Protein AF-A0A2P7QHC6-F1 (afdb_monomer)

Mean predicted aligned error: 13.93 Å

Structure (mmCIF, N/CA/C/O backbone):
data_AF-A0A2P7QHC6-F1
#
_entry.id   AF-A0A2P7QHC6-F1
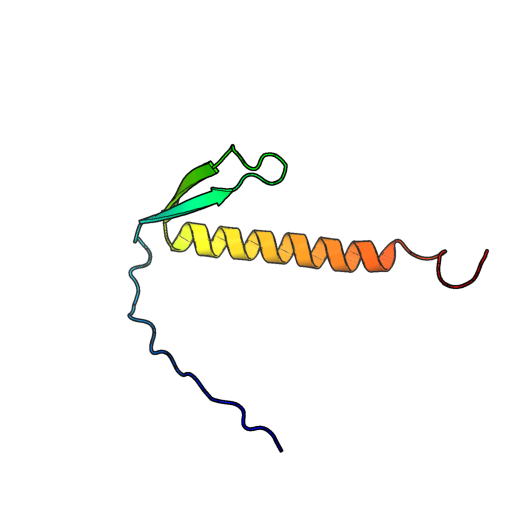#
loop_
_atom_site.group_PDB
_atom_site.id
_atom_site.type_symbol
_atom_site.label_atom_id
_atom_site.label_alt_id
_atom_site.label_comp_id
_atom_site.label_asym_id
_atom_site.label_entity_id
_atom_site.label_seq_id
_atom_site.pdbx_PDB_ins_code
_atom_site.Cartn_x
_atom_site.Cartn_y
_atom_site.Cartn_z
_atom_site.occupancy
_atom_site.B_iso_or_equiv
_atom_site.auth_seq_id
_atom_site.auth_comp_id
_atom_site.auth_asym_id
_atom_site.auth_atom_id
_atom_site.pdbx_PDB_model_num
ATOM 1 N N . MET A 1 1 ? 25.445 -19.059 23.175 1.00 46.28 1 MET A N 1
ATOM 2 C CA . MET A 1 1 ? 25.270 -17.680 22.662 1.00 46.28 1 MET A CA 1
ATOM 3 C C . MET A 1 1 ? 24.927 -17.783 21.178 1.00 46.28 1 MET A C 1
ATOM 5 O O . MET A 1 1 ? 25.668 -18.496 20.512 1.00 46.28 1 MET A O 1
ATOM 9 N N . PRO A 1 2 ? 23.831 -17.203 20.648 1.00 55.31 2 PRO A N 1
ATOM 10 C CA . PRO A 1 2 ? 23.536 -17.276 19.219 1.00 55.31 2 PRO A CA 1
ATOM 11 C C . PRO A 1 2 ? 24.125 -16.076 18.460 1.00 55.31 2 PRO A C 1
ATOM 13 O O . PRO A 1 2 ? 24.094 -14.943 18.938 1.00 55.31 2 PRO A O 1
ATOM 16 N N . ALA A 1 3 ? 24.692 -16.368 17.291 1.00 51.72 3 ALA A N 1
ATOM 17 C CA . ALA A 1 3 ?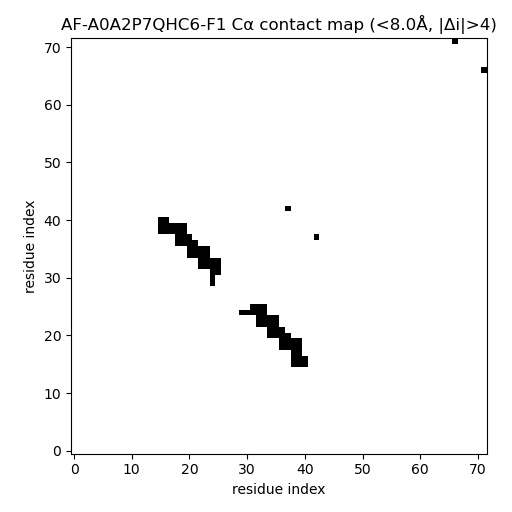 25.349 -15.436 16.386 1.00 51.72 3 ALA A CA 1
ATOM 18 C C . ALA A 1 3 ? 24.329 -14.680 15.516 1.00 51.72 3 ALA A C 1
ATOM 20 O O . ALA A 1 3 ? 23.429 -15.291 14.939 1.00 51.72 3 ALA A O 1
ATOM 21 N N . PHE A 1 4 ? 24.492 -13.361 15.392 1.00 53.34 4 PHE A N 1
ATOM 22 C CA . PHE A 1 4 ? 23.772 -12.543 14.417 1.00 53.34 4 PHE A CA 1
ATOM 23 C C . PHE A 1 4 ? 24.498 -12.633 13.073 1.00 53.34 4 PHE A C 1
ATOM 25 O O . PHE A 1 4 ? 25.607 -12.130 12.924 1.00 53.34 4 PHE A O 1
ATOM 32 N N . ALA A 1 5 ? 23.884 -13.300 12.099 1.00 52.25 5 ALA A N 1
ATOM 33 C CA . ALA A 1 5 ? 24.369 -13.311 10.727 1.00 52.25 5 ALA A CA 1
ATOM 34 C C . ALA A 1 5 ? 24.091 -11.948 10.068 1.00 52.25 5 ALA A C 1
ATOM 36 O O . ALA A 1 5 ? 22.949 -11.631 9.728 1.00 52.25 5 ALA A O 1
ATOM 37 N N . GLU A 1 6 ? 25.139 -11.149 9.864 1.00 58.69 6 GLU A N 1
ATOM 38 C CA . GLU A 1 6 ? 25.116 -10.012 8.943 1.00 58.69 6 GLU A CA 1
ATOM 39 C C . GLU A 1 6 ? 24.954 -10.525 7.511 1.00 58.69 6 GLU A C 1
ATOM 41 O O . GLU A 1 6 ? 25.873 -11.067 6.904 1.00 58.69 6 GLU A O 1
ATOM 46 N N . SER A 1 7 ? 23.759 -10.349 6.954 1.00 46.53 7 SER A N 1
ATOM 47 C CA . SER A 1 7 ? 23.511 -10.562 5.528 1.00 46.53 7 SER A CA 1
ATOM 48 C C . SER A 1 7 ? 23.513 -9.209 4.829 1.00 46.53 7 SER A C 1
ATOM 50 O O . SER A 1 7 ? 22.467 -8.630 4.531 1.00 46.53 7 SER A O 1
ATOM 52 N N . GLY A 1 8 ? 24.714 -8.680 4.600 1.00 54.88 8 GLY A N 1
ATOM 53 C CA . GLY A 1 8 ? 24.942 -7.520 3.748 1.00 54.88 8 GLY A CA 1
ATOM 54 C C . GLY A 1 8 ? 24.646 -7.862 2.288 1.00 54.88 8 GLY A C 1
ATOM 55 O O . GLY A 1 8 ? 25.546 -8.166 1.514 1.00 54.88 8 GLY A O 1
ATOM 56 N N . SER A 1 9 ? 23.374 -7.827 1.891 1.00 44.62 9 SER A N 1
ATOM 57 C CA . SER A 1 9 ? 23.000 -7.907 0.479 1.00 44.62 9 SER A CA 1
ATOM 58 C C . SER A 1 9 ? 23.216 -6.545 -0.177 1.00 44.62 9 SER A C 1
ATOM 60 O O . SER A 1 9 ? 22.412 -5.623 -0.006 1.00 44.62 9 SER A O 1
ATOM 62 N N . VAL A 1 10 ? 24.306 -6.430 -0.937 1.00 51.09 10 VAL A N 1
ATOM 63 C CA . VAL A 1 10 ? 24.569 -5.325 -1.866 1.00 51.09 10 VAL A CA 1
ATOM 64 C C . VAL A 1 10 ? 23.369 -5.205 -2.806 1.00 51.09 10 VAL A C 1
ATOM 66 O O . VAL A 1 10 ? 23.113 -6.072 -3.641 1.00 51.09 10 VAL A O 1
ATOM 69 N N . LYS A 1 11 ? 22.573 -4.148 -2.624 1.00 55.44 11 LYS A N 1
ATOM 70 C CA . LYS A 1 11 ? 21.423 -3.858 -3.483 1.00 55.44 11 LYS A CA 1
ATOM 71 C C . LYS A 1 11 ? 21.973 -3.24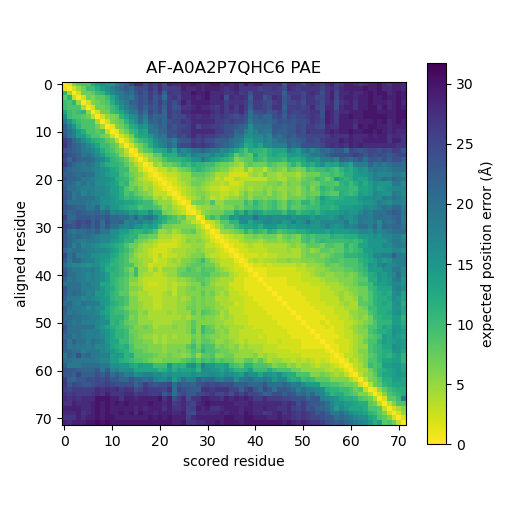3 -4.769 1.00 55.44 11 LYS A C 1
ATOM 73 O O . LYS A 1 11 ? 22.655 -2.224 -4.663 1.00 55.44 11 LYS A O 1
ATOM 78 N N . PRO A 1 12 ? 21.681 -3.794 -5.960 1.00 52.34 12 PRO A N 1
ATOM 79 C CA . PRO A 1 12 ? 22.001 -3.092 -7.194 1.00 52.34 12 PRO A CA 1
ATOM 80 C C . PRO A 1 12 ? 21.326 -1.720 -7.137 1.00 52.34 12 PRO A C 1
ATOM 82 O O . PRO A 1 12 ? 20.171 -1.632 -6.704 1.00 52.34 12 PRO A O 1
ATOM 85 N N . THR A 1 13 ? 22.058 -0.667 -7.516 1.00 58.81 13 THR A N 1
ATOM 86 C CA . THR A 1 13 ? 21.516 0.671 -7.789 1.00 58.81 13 THR A CA 1
ATOM 87 C C . THR A 1 13 ? 20.307 0.479 -8.690 1.00 58.81 13 THR A C 1
ATOM 89 O O . THR A 1 13 ? 20.437 0.142 -9.860 1.00 58.81 13 THR A O 1
ATOM 92 N N . LYS A 1 14 ? 19.119 0.523 -8.086 1.00 57.25 14 LYS A N 1
ATOM 93 C CA . LYS A 1 14 ? 17.877 0.125 -8.736 1.00 57.25 14 LYS A CA 1
ATOM 94 C C . LYS A 1 14 ? 17.220 1.401 -9.192 1.00 57.25 14 LYS A C 1
ATOM 96 O O . LYS A 1 14 ? 16.779 2.181 -8.346 1.00 57.25 14 LYS A O 1
ATOM 101 N N . ASP A 1 15 ? 17.220 1.598 -10.502 1.00 60.06 15 ASP A N 1
ATOM 102 C CA . ASP A 1 15 ? 16.742 2.804 -11.154 1.00 60.06 15 ASP A CA 1
ATOM 103 C C . ASP A 1 15 ? 15.423 3.283 -10.526 1.00 60.06 15 ASP A C 1
ATOM 105 O O . ASP A 1 15 ? 14.469 2.501 -10.397 1.00 60.06 15 ASP A O 1
ATOM 109 N N . PRO A 1 16 ? 15.344 4.557 -10.107 1.00 61.41 16 PRO A N 1
ATOM 110 C CA . PRO A 1 16 ? 14.195 5.092 -9.373 1.00 61.41 16 PRO A CA 1
ATOM 111 C C . PRO A 1 16 ? 12.887 5.042 -10.181 1.00 61.41 16 PRO A C 1
ATOM 113 O O . PRO A 1 16 ? 11.799 5.076 -9.603 1.00 61.41 16 PRO A O 1
ATOM 116 N N . ASN A 1 17 ? 12.994 4.880 -11.504 1.00 66.44 17 ASN A N 1
ATOM 117 C CA . ASN A 1 17 ? 11.881 4.841 -12.449 1.00 66.44 17 ASN A CA 1
ATOM 118 C C . ASN A 1 17 ? 11.414 3.427 -12.819 1.00 66.44 17 ASN A C 1
ATOM 120 O O . ASN A 1 17 ? 10.511 3.285 -13.640 1.00 66.44 17 ASN A O 1
ATOM 124 N N . GLN A 1 18 ? 11.988 2.368 -12.239 1.00 71.81 18 GLN A N 1
ATOM 125 C CA . GLN A 1 18 ? 11.522 1.022 -12.556 1.00 71.81 18 GLN A CA 1
ATOM 126 C C . GLN A 1 18 ? 10.081 0.826 -12.064 1.00 71.81 18 GLN A C 1
ATOM 128 O O . GLN A 1 18 ? 9.797 0.958 -10.869 1.00 71.81 18 GLN A O 1
ATOM 133 N N . VAL A 1 19 ? 9.176 0.502 -12.990 1.00 79.06 19 VAL A N 1
ATOM 134 C CA . VAL A 1 19 ? 7.790 0.132 -12.684 1.00 79.06 19 VAL A CA 1
ATOM 135 C C . VAL A 1 19 ? 7.783 -1.275 -12.096 1.00 79.06 19 VAL A C 1
ATOM 137 O O . VAL A 1 19 ? 8.276 -2.224 -12.702 1.00 79.06 19 VAL A O 1
ATOM 140 N N . VAL A 1 20 ? 7.242 -1.404 -10.889 1.00 82.19 20 VAL A N 1
ATOM 141 C CA . VAL A 1 20 ? 7.090 -2.658 -10.158 1.00 82.19 20 VAL A CA 1
ATOM 142 C C . VAL A 1 20 ? 5.598 -2.963 -10.068 1.00 82.19 20 VAL A C 1
ATOM 144 O O . VAL A 1 20 ? 4.827 -2.192 -9.496 1.00 82.19 20 VAL A O 1
ATOM 147 N N . CYS A 1 21 ? 5.198 -4.086 -10.662 1.00 85.50 21 CYS A N 1
ATOM 148 C CA . CYS A 1 21 ? 3.837 -4.601 -10.589 1.00 85.50 21 CYS A CA 1
ATOM 149 C C . CYS A 1 21 ? 3.734 -5.648 -9.480 1.00 85.50 21 CYS A C 1
ATOM 151 O O . CYS A 1 21 ? 4.269 -6.747 -9.628 1.00 85.50 21 CYS A O 1
ATOM 153 N N . GLU A 1 22 ? 3.021 -5.331 -8.402 1.00 81.44 22 GLU A N 1
ATOM 154 C CA . GLU A 1 22 ? 2.769 -6.248 -7.287 1.00 81.44 22 GLU A CA 1
ATOM 155 C C . GLU A 1 22 ? 1.299 -6.707 -7.305 1.00 81.44 22 GLU A C 1
ATOM 157 O O . GLU A 1 22 ? 0.389 -5.968 -7.694 1.00 81.44 22 GLU A O 1
ATOM 162 N N . LYS A 1 23 ? 1.059 -7.972 -6.940 1.00 84.62 23 LYS A N 1
ATOM 163 C CA . LYS A 1 23 ? -0.290 -8.517 -6.741 1.00 84.62 23 LYS A CA 1
ATOM 164 C C . LYS A 1 23 ? -0.683 -8.245 -5.292 1.00 84.62 23 LYS A C 1
ATOM 166 O O . LYS A 1 23 ? -0.135 -8.875 -4.395 1.00 84.62 23 LYS A O 1
ATOM 171 N N . GLN A 1 24 ? -1.601 -7.313 -5.072 1.00 81.44 24 GLN A N 1
ATOM 172 C CA . GLN A 1 24 ? -2.170 -7.045 -3.758 1.00 81.44 24 GLN A CA 1
ATOM 173 C C . GLN A 1 24 ? -3.455 -7.856 -3.591 1.00 81.44 24 GLN A C 1
ATOM 175 O O . GLN A 1 24 ? -4.414 -7.702 -4.353 1.00 81.44 24 GLN A O 1
ATOM 180 N N . GLU A 1 25 ? -3.460 -8.744 -2.601 1.00 80.81 25 GLU A N 1
ATOM 181 C CA . GLU A 1 25 ? -4.679 -9.407 -2.150 1.00 80.81 25 GLU A CA 1
ATOM 182 C C . GLU A 1 25 ? -5.523 -8.389 -1.376 1.00 80.81 25 GLU A C 1
ATOM 184 O O . GLU A 1 25 ? -5.023 -7.701 -0.484 1.00 80.81 25 GLU A O 1
ATOM 189 N N . VAL A 1 26 ? -6.794 -8.234 -1.749 1.00 78.62 26 VAL A N 1
ATOM 190 C CA . VAL A 1 26 ? -7.686 -7.301 -1.059 1.00 78.62 26 VAL A CA 1
ATOM 191 C C . VAL A 1 26 ? -8.126 -7.936 0.259 1.00 78.62 26 VAL A C 1
ATOM 193 O O . VAL A 1 26 ? -8.806 -8.965 0.273 1.00 78.62 26 VAL A O 1
ATOM 196 N N . LEU A 1 27 ? -7.762 -7.304 1.378 1.00 77.31 27 LEU A N 1
ATOM 197 C CA . LEU A 1 27 ? -8.200 -7.721 2.710 1.00 77.31 27 LEU A CA 1
ATOM 198 C C . LEU A 1 27 ? -9.737 -7.761 2.759 1.00 77.31 27 LEU A C 1
ATOM 200 O O . LEU A 1 27 ? -10.399 -6.752 2.530 1.00 77.31 27 LEU A O 1
ATOM 204 N N . GLY A 1 28 ? -10.298 -8.942 3.030 1.00 73.00 28 GLY A N 1
ATOM 205 C CA . GLY A 1 28 ? -11.747 -9.179 3.087 1.00 73.00 28 GLY A CA 1
ATOM 206 C C . GLY A 1 28 ? -12.321 -10.008 1.933 1.00 73.00 28 GLY A C 1
ATOM 207 O O . GLY A 1 28 ? -13.451 -10.473 2.041 1.00 73.00 28 GLY A O 1
ATOM 208 N N . SER A 1 29 ? -11.563 -10.269 0.861 1.00 74.19 29 SER A N 1
ATOM 209 C CA . SER A 1 29 ? -11.982 -11.206 -0.188 1.00 74.19 29 SER A CA 1
ATOM 210 C C . SER A 1 29 ? -10.784 -11.940 -0.787 1.00 74.19 29 SER A C 1
ATOM 212 O O . SER A 1 29 ? -10.056 -11.401 -1.615 1.00 74.19 29 SER A O 1
ATOM 214 N N . ARG A 1 30 ? -10.612 -13.209 -0.394 1.00 69.31 30 ARG A N 1
ATOM 215 C CA . ARG A 1 30 ? -9.525 -14.102 -0.851 1.00 69.31 30 ARG A CA 1
ATOM 216 C C . ARG A 1 30 ? -9.479 -14.320 -2.372 1.00 69.31 30 ARG A C 1
ATOM 218 O O . ARG A 1 30 ? -8.461 -14.763 -2.886 1.00 69.31 30 ARG A O 1
ATOM 225 N N . LEU A 1 31 ? -10.569 -14.043 -3.096 1.00 78.69 31 LEU A N 1
ATOM 226 C CA . LEU A 1 31 ? -10.618 -14.149 -4.563 1.00 78.69 31 LEU A CA 1
ATOM 227 C C . LEU A 1 31 ? -10.260 -12.836 -5.273 1.00 78.69 31 LEU A C 1
ATOM 229 O O . LEU A 1 31 ? -9.901 -12.851 -6.450 1.00 78.69 31 LEU A O 1
ATOM 233 N N . ALA A 1 32 ? -10.365 -11.696 -4.590 1.00 74.31 32 ALA A N 1
ATOM 234 C CA . ALA A 1 32 ? -10.118 -10.398 -5.195 1.00 74.31 32 ALA A CA 1
ATOM 235 C C . ALA A 1 32 ? -8.624 -10.060 -5.119 1.00 74.31 32 ALA A C 1
ATOM 237 O O . ALA A 1 32 ? -8.160 -9.378 -4.207 1.00 74.31 32 ALA A O 1
ATOM 238 N N . VAL A 1 33 ? -7.862 -10.527 -6.108 1.00 81.00 33 VAL A N 1
ATOM 239 C CA . VAL A 1 33 ? -6.458 -10.136 -6.289 1.00 81.00 33 VAL A CA 1
ATOM 240 C C . VAL A 1 33 ? -6.392 -8.978 -7.277 1.00 81.00 33 VAL A C 1
ATOM 242 O O . VAL A 1 33 ? -6.799 -9.110 -8.432 1.00 81.00 33 VAL A O 1
ATOM 245 N N . ARG A 1 34 ? -5.854 -7.836 -6.846 1.00 83.19 34 ARG A N 1
ATOM 246 C CA . ARG A 1 34 ? -5.618 -6.677 -7.714 1.00 83.19 34 ARG A CA 1
ATOM 247 C C . ARG A 1 34 ? -4.146 -6.608 -8.093 1.00 83.19 34 ARG A C 1
ATOM 249 O O . ARG A 1 34 ? -3.263 -6.806 -7.266 1.00 83.19 34 ARG A O 1
ATOM 256 N N . ARG A 1 35 ? -3.865 -6.336 -9.367 1.00 84.38 35 ARG A N 1
ATOM 257 C CA . ARG A 1 35 ? -2.504 -6.068 -9.851 1.00 84.38 35 ARG A CA 1
ATOM 258 C C . ARG A 1 35 ? -2.295 -4.564 -9.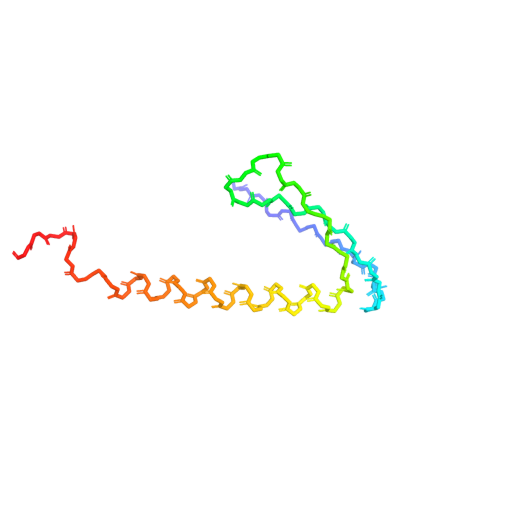857 1.00 84.38 35 ARG A C 1
ATOM 260 O O . ARG A 1 35 ? -2.993 -3.868 -10.586 1.00 84.38 35 ARG A O 1
ATOM 267 N N . VAL A 1 36 ? -1.345 -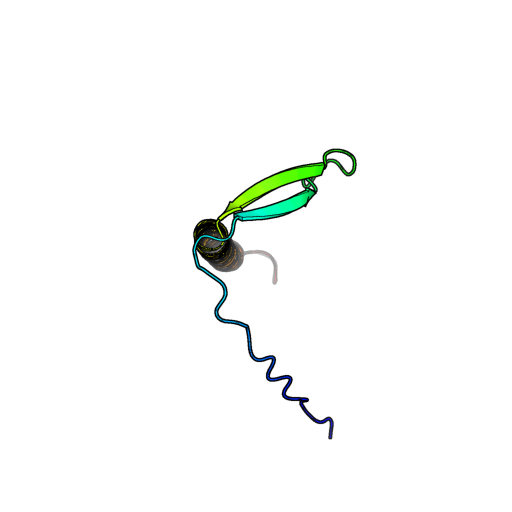4.082 -9.066 1.00 84.56 36 VAL A N 1
ATOM 268 C CA . VAL A 1 36 ? -1.018 -2.658 -8.973 1.00 84.56 36 VAL A CA 1
ATOM 269 C C . VAL A 1 36 ? 0.391 -2.463 -9.511 1.00 84.56 36 VAL A C 1
ATOM 271 O O . VAL A 1 36 ? 1.351 -3.022 -8.984 1.00 84.56 36 VAL A O 1
ATOM 274 N N . CYS A 1 37 ? 0.501 -1.707 -10.599 1.00 84.69 37 CYS A N 1
ATOM 275 C CA . CYS A 1 37 ? 1.770 -1.338 -11.212 1.00 84.69 37 CYS A CA 1
ATOM 276 C C . CYS A 1 37 ? 2.085 0.111 -10.861 1.00 84.69 37 CYS A C 1
ATOM 278 O O . CYS A 1 37 ? 1.355 1.012 -11.263 1.00 84.69 37 CYS A O 1
ATOM 280 N N . MET A 1 38 ? 3.166 0.328 -10.118 1.00 83.50 38 MET A N 1
ATOM 281 C CA . MET A 1 38 ? 3.624 1.658 -9.709 1.00 83.50 38 MET A CA 1
ATOM 282 C C . MET A 1 38 ? 5.143 1.746 -9.818 1.00 83.50 38 MET A C 1
ATOM 284 O O . MET A 1 38 ? 5.836 0.728 -9.835 1.00 83.50 38 MET A O 1
ATOM 288 N N . THR A 1 39 ? 5.688 2.957 -9.907 1.00 87.81 39 THR A N 1
ATOM 289 C CA . THR A 1 39 ? 7.146 3.142 -9.914 1.00 87.81 39 THR A CA 1
ATOM 290 C C . THR A 1 39 ? 7.740 2.827 -8.547 1.00 87.81 39 THR A C 1
ATOM 292 O O . THR A 1 39 ? 7.078 2.906 -7.511 1.00 87.81 39 THR A O 1
ATOM 295 N N . ARG A 1 40 ? 9.029 2.487 -8.517 1.00 83.88 40 ARG A N 1
ATOM 296 C CA . ARG A 1 40 ? 9.757 2.249 -7.267 1.00 83.88 40 ARG A CA 1
ATOM 297 C C . ARG A 1 40 ? 9.712 3.456 -6.323 1.00 83.88 40 ARG A C 1
ATOM 299 O O . ARG A 1 40 ? 9.597 3.260 -5.114 1.00 83.88 40 ARG A O 1
ATOM 306 N N . ALA A 1 41 ? 9.777 4.672 -6.872 1.00 83.56 41 ALA A N 1
ATOM 307 C CA . ALA A 1 41 ? 9.604 5.911 -6.116 1.00 83.56 41 ALA A CA 1
ATOM 308 C C . ALA A 1 41 ? 8.216 5.984 -5.455 1.00 83.56 41 ALA A C 1
ATOM 310 O O . ALA A 1 41 ? 8.129 6.143 -4.237 1.00 83.56 41 ALA A O 1
ATOM 311 N N . GLN A 1 42 ? 7.151 5.728 -6.223 1.00 85.81 42 GLN A N 1
ATOM 312 C CA . GLN A 1 42 ? 5.781 5.718 -5.701 1.00 85.81 42 GLN A CA 1
ATOM 313 C C . GLN A 1 42 ? 5.582 4.651 -4.619 1.00 85.81 42 GLN A C 1
ATOM 315 O O . GLN A 1 42 ? 5.012 4.940 -3.570 1.00 85.81 42 GLN A O 1
ATOM 320 N N . TRP A 1 43 ? 6.125 3.444 -4.802 1.00 88.19 43 TRP A N 1
ATOM 321 C CA . TRP A 1 43 ? 6.089 2.409 -3.765 1.00 88.19 43 TRP A CA 1
ATOM 322 C C . TRP A 1 43 ? 6.811 2.831 -2.479 1.00 88.19 43 TRP A C 1
ATOM 324 O O . TRP A 1 43 ? 6.369 2.502 -1.379 1.00 88.19 43 TRP A O 1
ATOM 334 N N . ALA A 1 44 ? 7.929 3.553 -2.583 1.00 87.94 44 ALA A N 1
ATOM 335 C CA . ALA A 1 44 ? 8.667 4.032 -1.417 1.00 87.94 44 ALA A CA 1
ATOM 336 C C . ALA A 1 44 ? 7.917 5.139 -0.659 1.00 87.94 44 ALA A C 1
ATOM 338 O O . ALA A 1 44 ? 7.981 5.195 0.570 1.00 87.94 44 ALA A O 1
ATOM 339 N N . GLU A 1 45 ? 7.219 6.018 -1.375 1.00 90.06 45 GLU A N 1
ATOM 340 C CA . GLU A 1 45 ? 6.327 7.024 -0.792 1.00 90.06 45 GLU A CA 1
ATOM 341 C C . GLU A 1 45 ? 5.117 6.373 -0.124 1.00 90.06 45 GLU A C 1
ATOM 343 O O . GLU A 1 45 ? 4.868 6.632 1.052 1.00 90.06 45 GLU A O 1
ATOM 348 N N . GLN A 1 46 ? 4.443 5.449 -0.813 1.00 89.25 46 GLN A N 1
ATOM 349 C CA . GLN A 1 46 ? 3.288 4.738 -0.272 1.00 89.25 46 GLN A CA 1
ATOM 350 C C . GLN A 1 46 ? 3.647 3.977 1.008 1.00 89.25 46 GLN A C 1
ATOM 352 O O . GLN A 1 46 ? 3.014 4.187 2.038 1.00 89.25 46 GLN A O 1
ATOM 357 N N . ARG A 1 47 ? 4.748 3.213 1.015 1.00 89.19 47 ARG A N 1
ATOM 358 C CA . ARG A 1 47 ? 5.216 2.518 2.229 1.00 89.19 47 ARG A CA 1
ATOM 359 C C . ARG A 1 47 ? 5.648 3.456 3.355 1.00 89.19 47 ARG A C 1
ATOM 361 O O . ARG A 1 47 ? 5.737 3.021 4.502 1.00 89.19 47 ARG A O 1
ATOM 368 N N . ARG A 1 48 ? 6.047 4.698 3.061 1.00 90.75 48 ARG A N 1
ATOM 369 C CA . ARG A 1 48 ? 6.313 5.698 4.110 1.00 90.75 48 ARG A CA 1
ATOM 370 C C . ARG A 1 48 ? 4.993 6.146 4.727 1.00 90.75 48 ARG A C 1
ATOM 372 O O . ARG A 1 48 ? 4.808 5.920 5.915 1.00 90.75 48 ARG A O 1
ATOM 379 N N . ALA A 1 49 ? 4.057 6.607 3.900 1.00 92.31 49 ALA A N 1
ATOM 380 C CA . ALA A 1 49 ? 2.733 7.028 4.348 1.00 92.31 49 ALA A CA 1
ATOM 381 C C . ALA A 1 49 ? 2.002 5.930 5.142 1.00 92.31 49 ALA A C 1
ATOM 383 O O . ALA A 1 49 ? 1.474 6.196 6.217 1.00 92.31 49 ALA A O 1
ATOM 384 N N . GLU A 1 50 ? 2.023 4.680 4.671 1.00 90.19 50 GLU A N 1
ATOM 385 C CA . GLU A 1 50 ? 1.423 3.548 5.389 1.00 90.19 50 GLU A CA 1
ATOM 386 C C . GLU A 1 50 ? 2.065 3.323 6.763 1.00 90.19 50 GLU A C 1
ATOM 388 O O . GLU A 1 50 ? 1.357 3.094 7.743 1.00 90.19 50 GLU A O 1
ATOM 393 N N . ARG A 1 51 ? 3.397 3.427 6.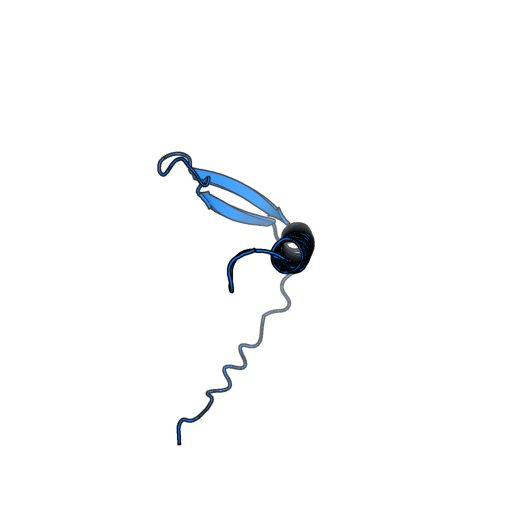868 1.00 90.25 51 ARG A N 1
ATOM 394 C CA . ARG A 1 51 ? 4.095 3.306 8.156 1.00 90.25 51 ARG A CA 1
ATOM 395 C C . ARG A 1 51 ? 3.712 4.423 9.115 1.00 90.25 51 ARG A C 1
ATOM 397 O O . ARG A 1 51 ? 3.481 4.129 10.283 1.00 90.25 51 ARG A O 1
ATOM 404 N N . ASP A 1 52 ? 3.613 5.659 8.637 1.00 92.50 52 ASP A N 1
ATOM 405 C CA . ASP A 1 52 ? 3.201 6.800 9.459 1.00 92.50 52 ASP A CA 1
ATOM 406 C C . ASP A 1 52 ? 1.754 6.644 9.945 1.00 92.50 52 ASP A C 1
ATOM 408 O O . ASP A 1 52 ? 1.464 6.851 11.124 1.00 92.50 52 ASP A O 1
ATOM 412 N N . LEU A 1 53 ? 0.847 6.196 9.071 1.00 90.56 53 LEU A N 1
ATOM 413 C CA . LEU A 1 53 ? -0.541 5.897 9.432 1.00 90.56 53 LEU A CA 1
ATOM 414 C C . LEU A 1 53 ? -0.625 4.802 10.500 1.00 90.56 53 LEU A C 1
ATOM 416 O O . LEU A 1 53 ? -1.319 4.973 11.505 1.00 90.56 53 LEU A O 1
ATOM 420 N N . VAL A 1 54 ? 0.106 3.700 10.317 1.00 90.31 54 VAL A N 1
ATOM 421 C CA . VAL A 1 54 ? 0.147 2.601 11.287 1.00 90.31 54 VAL A CA 1
ATOM 422 C C . VAL A 1 54 ? 0.748 3.073 12.610 1.00 90.31 54 VAL A C 1
ATOM 424 O O . VAL A 1 54 ? 0.137 2.846 13.652 1.00 90.31 54 VAL A O 1
ATOM 427 N N . GLN A 1 55 ? 1.876 3.784 12.593 1.00 89.75 55 GLN A N 1
ATOM 428 C CA . GLN A 1 55 ? 2.500 4.330 13.802 1.00 89.75 55 GLN A CA 1
ATOM 429 C C . GLN A 1 55 ? 1.546 5.249 14.565 1.00 89.75 55 GLN A C 1
ATOM 431 O O . GLN A 1 55 ? 1.303 5.033 15.752 1.00 89.75 55 GLN A O 1
ATOM 436 N N . ASN A 1 56 ? 0.925 6.210 13.882 1.00 88.25 56 ASN A N 1
ATOM 437 C CA . ASN A 1 56 ? -0.055 7.104 14.495 1.00 88.25 56 ASN A CA 1
ATOM 438 C C . ASN A 1 56 ? -1.254 6.330 15.057 1.00 88.25 56 ASN A C 1
ATOM 440 O O . ASN A 1 56 ? -1.700 6.606 16.169 1.00 88.25 56 ASN A O 1
ATOM 444 N N . SER A 1 57 ? -1.758 5.324 14.334 1.00 87.00 57 SER A N 1
ATOM 445 C CA . SER A 1 57 ? -2.855 4.481 14.822 1.00 87.00 57 SER A CA 1
ATOM 446 C C . SER A 1 57 ? -2.482 3.703 16.089 1.00 87.00 57 SER A C 1
ATOM 448 O O . SER A 1 57 ? -3.296 3.618 17.005 1.00 87.00 57 SER A O 1
ATOM 450 N N . GLN A 1 58 ? -1.247 3.199 16.193 1.00 83.88 58 GLN A N 1
ATOM 451 C CA . GLN A 1 58 ? -0.770 2.456 17.360 1.00 83.88 58 GLN A CA 1
ATOM 452 C C . GLN A 1 58 ? -0.567 3.364 18.577 1.00 83.88 58 GLN A C 1
ATOM 454 O O . GLN A 1 58 ? -0.934 2.991 19.694 1.00 83.88 58 GLN A O 1
ATOM 459 N N . LEU A 1 59 ? -0.027 4.568 18.371 1.00 85.00 59 LEU A N 1
ATOM 460 C CA . LEU A 1 59 ? 0.100 5.578 19.423 1.00 85.00 59 LEU A CA 1
ATOM 461 C C . LEU A 1 59 ? -1.281 6.008 19.942 1.00 85.00 59 LEU A C 1
ATOM 463 O O . LEU A 1 59 ? -1.516 6.012 21.151 1.00 85.00 59 LEU A O 1
ATOM 467 N N . ASN A 1 60 ? -2.228 6.262 19.036 1.00 75.25 60 ASN A N 1
ATOM 468 C CA . ASN A 1 60 ? -3.599 6.633 19.390 1.00 75.25 60 ASN A CA 1
ATOM 469 C C . ASN A 1 60 ? -4.367 5.487 20.069 1.00 75.25 60 ASN A C 1
ATOM 471 O O . ASN A 1 60 ? -5.123 5.724 21.012 1.00 75.25 60 ASN A O 1
ATOM 475 N N . ALA A 1 61 ? -4.166 4.238 19.637 1.00 70.94 61 ALA A N 1
ATOM 476 C CA . ALA A 1 61 ? -4.773 3.066 20.268 1.00 70.94 61 ALA A CA 1
ATOM 477 C C . ALA A 1 61 ? -4.262 2.858 21.702 1.00 70.94 61 ALA A C 1
ATOM 479 O O . ALA A 1 61 ? -5.044 2.520 22.587 1.00 70.94 61 ALA A O 1
ATOM 480 N N . ARG A 1 62 ? -2.973 3.125 21.961 1.00 62.34 62 ARG A N 1
ATOM 481 C CA . ARG A 1 62 ? -2.420 3.111 23.325 1.00 62.34 62 ARG A CA 1
ATOM 482 C C . ARG A 1 62 ? -3.023 4.194 24.219 1.00 62.34 62 ARG A C 1
ATOM 484 O O . ARG A 1 62 ? -3.182 3.960 25.411 1.00 62.34 62 ARG A O 1
ATOM 491 N N . GLN A 1 63 ? -3.380 5.349 23.662 1.00 62.34 63 GLN A N 1
ATOM 492 C CA . GLN A 1 63 ? -3.940 6.457 24.436 1.00 62.34 63 GLN A CA 1
ATOM 493 C C . GLN A 1 63 ? -5.430 6.276 24.775 1.00 62.34 63 GLN A C 1
ATOM 495 O O . GLN A 1 63 ? -5.898 6.812 25.775 1.00 62.34 63 GLN A O 1
ATOM 500 N N . LYS A 1 64 ? -6.176 5.484 23.993 1.00 58.09 64 LYS A N 1
ATOM 501 C CA . LYS A 1 64 ? -7.620 5.251 24.193 1.00 58.09 64 LYS A CA 1
ATOM 502 C C . LYS A 1 64 ? -7.989 4.153 25.200 1.00 58.09 64 LYS A C 1
ATOM 504 O O . LYS A 1 64 ? -9.164 3.814 25.291 1.00 58.09 64 LYS A O 1
ATOM 509 N N . ASN A 1 65 ? -7.051 3.657 26.010 1.00 62.44 65 ASN A N 1
ATOM 510 C CA . ASN A 1 65 ? -7.361 2.726 27.102 1.00 62.44 65 ASN A CA 1
ATOM 511 C C . ASN A 1 65 ? -7.090 3.327 28.495 1.00 62.44 65 ASN A C 1
ATOM 513 O O . ASN A 1 65 ? -6.127 2.926 29.149 1.00 62.44 65 ASN A O 1
ATOM 517 N N . PRO A 1 66 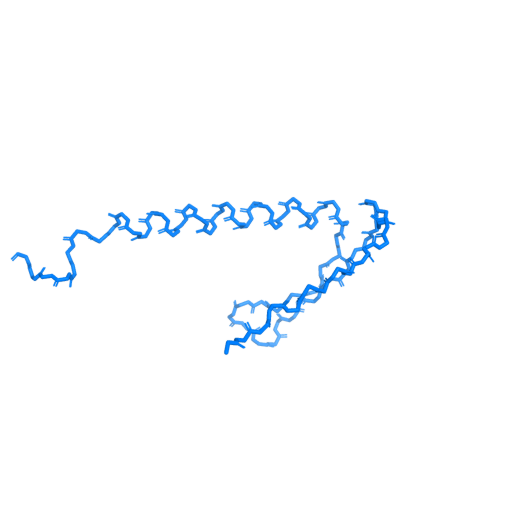? -7.955 4.216 29.017 1.00 62.25 66 PRO A N 1
ATOM 518 C CA . PRO A 1 66 ? -7.977 4.477 30.451 1.00 62.25 66 PRO A CA 1
ATOM 519 C C . PRO A 1 66 ? -8.751 3.419 31.269 1.00 62.25 66 PRO A C 1
ATOM 521 O O . PRO A 1 66 ? -8.683 3.472 32.490 1.00 62.25 66 PRO A O 1
ATOM 524 N N . CYS A 1 67 ? -9.450 2.435 30.673 1.00 60.69 67 CYS A N 1
ATOM 525 C CA . CYS A 1 67 ? -10.310 1.513 31.449 1.00 60.69 67 CYS A CA 1
ATOM 526 C C . CYS A 1 67 ? -10.319 0.058 30.933 1.00 60.69 67 CYS A C 1
ATOM 528 O O . CYS A 1 67 ? -11.310 -0.400 30.371 1.00 60.69 67 CYS A O 1
ATOM 530 N N . ASN A 1 68 ? -9.232 -0.700 31.111 1.00 64.69 68 ASN A N 1
ATOM 531 C CA . ASN A 1 68 ? -9.275 -2.157 30.870 1.00 64.69 68 ASN A CA 1
ATOM 532 C C . ASN A 1 68 ? -8.410 -3.005 31.817 1.00 64.69 68 ASN A C 1
ATOM 534 O O . ASN A 1 68 ? -8.694 -4.188 31.965 1.00 64.69 68 ASN A O 1
ATOM 538 N N . ARG A 1 69 ? -7.384 -2.458 32.485 1.00 56.78 69 ARG A N 1
ATOM 539 C CA . ARG A 1 69 ? -6.450 -3.310 33.250 1.00 56.78 69 ARG A CA 1
ATOM 540 C C . ARG A 1 69 ? -6.772 -3.474 34.738 1.00 56.78 69 ARG A C 1
ATOM 542 O O . ARG A 1 69 ? -6.295 -4.411 35.363 1.00 56.78 69 ARG A O 1
ATOM 549 N N . THR A 1 70 ? -7.626 -2.623 35.271 1.00 57.09 70 THR A N 1
ATOM 550 C CA . THR A 1 70 ? -8.256 -2.717 36.591 1.00 57.09 70 THR A CA 1
ATOM 551 C C . THR A 1 70 ? -9.602 -2.027 36.418 1.00 57.09 70 THR A C 1
ATOM 553 O O . THR A 1 70 ? -9.655 -1.035 35.689 1.00 57.09 70 THR A O 1
ATOM 556 N N . GLY A 1 71 ? -10.683 -2.597 36.957 1.00 63.97 71 GLY A N 1
ATOM 557 C CA . GLY A 1 71 ? -12.035 -2.045 36.825 1.00 63.97 71 GLY A CA 1
ATOM 558 C C . GLY A 1 71 ? -12.113 -0.559 37.189 1.00 63.97 71 GLY A C 1
ATOM 559 O O . GLY A 1 71 ? -11.171 -0.019 37.767 1.00 63.97 71 GLY A O 1
ATOM 560 N N . CYS A 1 72 ? -13.219 0.074 36.792 1.00 53.16 72 CYS A N 1
ATOM 561 C CA . CYS A 1 72 ? -13.561 1.452 37.146 1.00 53.16 72 CYS A CA 1
ATOM 562 C C . CYS A 1 72 ? -13.177 1.826 38.583 1.00 53.16 72 CYS A C 1
ATOM 564 O O . CYS A 1 72 ? -13.410 0.988 39.485 1.00 53.16 72 CYS A O 1
#

Organism: NCBI:txid2116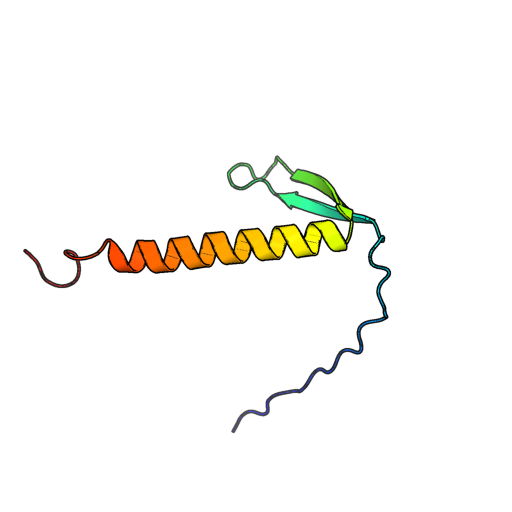704

pLDDT: mean 73.15, std 14.32, range [44.62, 92.5]

Sequence (72 aa):
MPAFAESGSVKPTKDPNQVVCEKQEVLGSRLAVRRVCMTRAQWAEQRRAERDLVQNSQLNARQKNPCNRTGC

Radius of gyration: 19.56 Å; Cα contacts (8 Å, |Δi|>4): 41; chains: 1; bounding box: 39×25×50 Å

Solvent-accessible surface area (backbone atoms only — not comparable to full-atom values): 4740 Å² total; per-residue (Å²)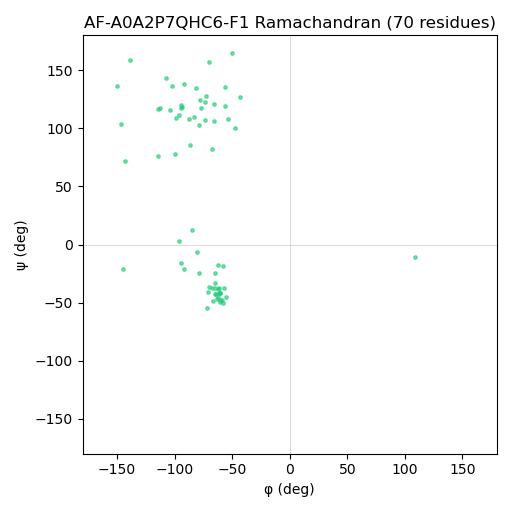: 136,88,82,83,80,84,78,84,72,83,70,72,92,68,63,63,76,45,71,47,72,46,78,46,71,43,91,93,38,98,83,49,68,43,78,47,73,42,33,47,51,56,51,55,52,50,57,45,55,52,49,52,51,50,51,52,50,53,56,53,57,64,66,72,61,90,73,78,92,57,81,134

Secondary structure (DSSP, 8-state):
---------------TT-EEEEEEEPTT-TT-EEEEEEEHHHHHHHHHHHHHHHHHHHHHHHHT-SSSSS--

Foldseek 3Di:
DDDDDPPPDPDPPDPQFDWDWDFDQDPPDNPDTDIDTDGNVVVVVVVVVVVVVVVVVVVVVVVPDPADPDHD